Protein AF-A0A2E7K1U3-F1 (afdb_monomer_lite)

Sequence (135 aa):
MQLPHTTAYDPTRAERALWKAVITQALMDAASNSHKRELQQRKQEARVWLRGNSADFLTVCENAGLDPAYVREQAASALARNCQWRQSSTHTRSRSRYASTPAPATPPLPPSLYPPRYPKHRIPAPLTTQEHGDV

pLDDT: mean 77.07, std 19.49, range [43.91, 98.19]

Foldseek 3Di:
DDDDPDPDDDVLVVQLVVLVVVLVVLLVLLLDPDPDPVSVVSNVVSLCLLQDPDPVLCVSCVSNVHDSVVSSVLSVVCVVVSNCVDDPPPPPPPPPPPPDDPPDDDDDDDPVPDDPPDPDPDDDDDDDDDDDDDD

Radius of gyration: 26.73 Å; chains: 1; bounding box: 65×64×62 Å

Structure (mmCIF, N/CA/C/O backbone):
data_AF-A0A2E7K1U3-F1
#
_entry.id   AF-A0A2E7K1U3-F1
#
loop_
_atom_site.group_PDB
_atom_site.id
_atom_site.type_symbol
_atom_site.label_atom_id
_atom_site.label_alt_id
_atom_site.label_comp_id
_atom_site.label_asym_id
_atom_site.label_entity_id
_atom_site.label_seq_id
_atom_site.pdbx_PDB_ins_code
_atom_site.Cartn_x
_atom_site.Cartn_y
_atom_site.Cartn_z
_atom_site.occupancy
_atom_site.B_iso_or_equiv
_atom_site.auth_seq_id
_atom_site.auth_comp_id
_atom_site.auth_asym_id
_atom_site.auth_atom_id
_atom_site.pdbx_PDB_model_num
ATOM 1 N N . MET A 1 1 ? 48.166 11.104 -5.131 1.00 54.03 1 MET A N 1
ATOM 2 C CA . MET A 1 1 ? 47.033 11.241 -4.192 1.00 54.03 1 MET A CA 1
ATOM 3 C C . MET A 1 1 ? 45.748 11.132 -5.003 1.00 54.03 1 MET A C 1
ATOM 5 O O . MET A 1 1 ? 45.362 12.108 -5.631 1.00 54.03 1 MET A O 1
ATOM 9 N N . GLN A 1 2 ? 45.144 9.943 -5.078 1.00 50.66 2 GLN A N 1
ATOM 10 C CA . GLN A 1 2 ? 43.818 9.761 -5.680 1.00 50.66 2 GLN A CA 1
ATOM 11 C C . GLN A 1 2 ? 42.753 10.150 -4.647 1.00 50.66 2 GLN A C 1
ATOM 13 O O . GLN A 1 2 ? 42.758 9.628 -3.533 1.00 50.66 2 GLN A O 1
ATOM 18 N N . LEU A 1 3 ? 41.860 11.070 -5.011 1.00 53.00 3 LEU A N 1
ATOM 19 C CA . LEU A 1 3 ? 40.671 11.399 -4.223 1.00 53.00 3 LEU A CA 1
ATOM 20 C C . LEU A 1 3 ? 39.641 10.259 -4.344 1.00 53.00 3 LEU A C 1
ATOM 22 O O . LEU A 1 3 ? 39.511 9.687 -5.428 1.00 53.00 3 LEU A O 1
ATOM 26 N N . PRO A 1 4 ? 38.911 9.912 -3.268 1.00 67.25 4 PRO A N 1
ATOM 27 C CA . PRO A 1 4 ? 37.915 8.849 -3.309 1.00 67.25 4 PRO A CA 1
ATOM 28 C C . PRO A 1 4 ? 36.761 9.228 -4.242 1.00 67.25 4 PRO A C 1
ATOM 30 O O . PRO A 1 4 ? 36.245 10.345 -4.189 1.00 67.25 4 PRO A O 1
ATOM 33 N N . HIS A 1 5 ? 36.352 8.280 -5.086 1.00 55.16 5 HIS A N 1
ATOM 34 C CA . HIS A 1 5 ? 35.174 8.405 -5.935 1.00 55.16 5 HIS A CA 1
ATOM 35 C C . HIS A 1 5 ? 33.954 8.656 -5.047 1.00 55.16 5 HIS A C 1
ATOM 37 O O . HIS A 1 5 ? 33.535 7.787 -4.280 1.00 55.16 5 HIS A O 1
ATOM 43 N N . THR A 1 6 ? 33.403 9.863 -5.132 1.00 63.09 6 THR A N 1
ATOM 44 C CA . THR A 1 6 ? 32.084 10.179 -4.603 1.00 63.09 6 THR A CA 1
ATOM 45 C C . THR A 1 6 ? 31.107 9.158 -5.172 1.00 63.09 6 THR A C 1
ATOM 47 O O . THR A 1 6 ? 31.032 8.961 -6.384 1.00 63.09 6 THR A O 1
ATOM 50 N N . THR A 1 7 ? 30.394 8.447 -4.300 1.00 66.50 7 THR A N 1
ATOM 51 C CA . THR A 1 7 ? 29.309 7.555 -4.714 1.00 66.50 7 THR A CA 1
ATOM 52 C C . THR A 1 7 ? 28.287 8.410 -5.453 1.00 66.50 7 THR A C 1
ATOM 54 O O . THR A 1 7 ? 27.561 9.180 -4.823 1.00 66.50 7 THR A O 1
ATOM 57 N N . ALA A 1 8 ? 28.303 8.353 -6.784 1.00 67.62 8 ALA A N 1
ATOM 58 C CA . ALA A 1 8 ? 27.413 9.138 -7.619 1.00 67.62 8 ALA A CA 1
ATOM 59 C C . ALA A 1 8 ? 25.964 8.833 -7.218 1.00 67.62 8 ALA A C 1
ATOM 61 O O . ALA A 1 8 ? 25.583 7.672 -7.054 1.00 67.62 8 ALA A O 1
ATOM 62 N N . TYR A 1 9 ? 25.183 9.886 -6.992 1.00 77.75 9 TYR A N 1
ATOM 63 C CA . TYR A 1 9 ? 23.759 9.784 -6.709 1.00 77.75 9 TYR A CA 1
ATOM 64 C C . TYR A 1 9 ? 23.080 9.041 -7.864 1.00 77.75 9 TYR A C 1
ATOM 66 O O . TYR A 1 9 ? 23.138 9.496 -9.003 1.00 77.75 9 TYR A O 1
ATOM 74 N N . ASP A 1 10 ? 22.472 7.892 -7.568 1.00 77.88 10 ASP A N 1
ATOM 75 C CA . ASP A 1 10 ? 21.632 7.160 -8.513 1.00 77.88 10 ASP A CA 1
ATOM 76 C C . ASP A 1 10 ? 20.172 7.607 -8.309 1.00 77.88 10 ASP A C 1
ATOM 78 O O . ASP A 1 10 ? 19.507 7.123 -7.378 1.00 77.88 10 ASP A O 1
ATOM 82 N N . PRO A 1 11 ? 19.666 8.542 -9.138 1.00 77.44 11 PRO A N 1
ATOM 83 C CA . PRO A 1 11 ? 18.308 9.061 -9.007 1.00 77.44 11 PRO A CA 1
ATOM 84 C C . PRO A 1 11 ? 17.263 7.959 -9.165 1.00 77.44 11 PRO A C 1
ATOM 86 O O . PRO A 1 11 ? 16.229 8.005 -8.505 1.00 77.44 11 PRO A O 1
ATOM 89 N N . THR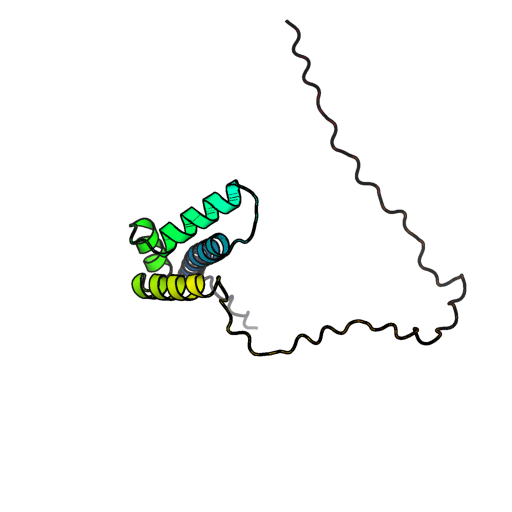 A 1 12 ? 17.544 6.930 -9.967 1.00 87.31 12 THR A N 1
ATOM 90 C CA . THR A 1 12 ? 16.586 5.854 -10.245 1.00 87.31 12 THR A CA 1
ATOM 91 C C . THR A 1 12 ? 16.353 4.994 -9.006 1.00 87.31 12 THR A C 1
ATOM 93 O O . THR A 1 12 ? 15.221 4.642 -8.668 1.00 87.31 12 THR A O 1
ATOM 96 N N . ARG A 1 13 ? 17.418 4.705 -8.248 1.00 90.19 13 ARG A N 1
ATOM 97 C CA . ARG A 1 13 ? 17.316 3.987 -6.976 1.00 90.19 13 ARG A CA 1
ATOM 98 C C . ARG A 1 13 ? 16.597 4.820 -5.920 1.00 90.19 13 ARG A C 1
ATOM 100 O O . ARG A 1 13 ? 15.802 4.262 -5.161 1.00 90.19 13 ARG A O 1
ATOM 107 N N . ALA A 1 14 ? 16.877 6.122 -5.865 1.00 93.44 14 ALA A N 1
ATOM 108 C CA . ALA A 1 14 ? 16.221 7.036 -4.935 1.00 93.44 14 ALA A CA 1
ATOM 109 C C . ALA A 1 14 ? 14.716 7.154 -5.229 1.00 93.44 14 ALA A C 1
ATOM 111 O O . ALA A 1 14 ? 13.899 7.039 -4.317 1.00 93.44 14 ALA A O 1
ATOM 112 N N . GLU A 1 15 ? 14.344 7.286 -6.499 1.00 95.38 15 GLU A N 1
ATOM 113 C CA . GLU A 1 15 ? 12.955 7.344 -6.947 1.00 95.38 15 GLU A CA 1
ATOM 114 C C . GLU A 1 15 ? 12.203 6.044 -6.638 1.00 95.38 15 GLU A C 1
ATOM 116 O O . GLU A 1 15 ? 11.150 6.062 -6.003 1.00 95.38 15 GLU A O 1
ATOM 121 N N . ARG A 1 16 ? 12.776 4.881 -6.968 1.00 96.88 16 ARG A N 1
ATOM 122 C CA . ARG A 1 16 ? 12.162 3.591 -6.609 1.00 96.88 16 ARG A CA 1
ATOM 123 C C . ARG A 1 16 ? 11.995 3.432 -5.100 1.00 96.88 16 ARG A C 1
ATOM 125 O O . ARG A 1 16 ? 11.026 2.822 -4.648 1.00 96.88 16 ARG A O 1
ATOM 132 N N . ALA A 1 17 ? 12.936 3.945 -4.307 1.00 96.44 17 ALA A N 1
ATOM 133 C CA . ALA A 1 17 ? 12.824 3.936 -2.852 1.00 96.44 17 ALA A CA 1
ATOM 134 C C . ALA A 1 17 ? 11.677 4.832 -2.362 1.00 96.44 17 ALA A C 1
ATOM 136 O O . ALA A 1 17 ? 10.947 4.423 -1.459 1.00 96.44 17 ALA A O 1
ATOM 137 N N . LEU A 1 18 ? 11.471 5.995 -2.987 1.00 97.50 18 LEU A N 1
ATOM 138 C CA . LEU A 1 18 ? 10.336 6.871 -2.706 1.00 97.50 18 LEU A CA 1
ATOM 139 C C . LEU A 1 18 ? 9.004 6.154 -2.965 1.00 97.50 18 LEU A C 1
ATOM 141 O O . LEU A 1 18 ? 8.152 6.107 -2.081 1.00 97.50 18 LEU A O 1
ATOM 145 N N . TRP A 1 19 ? 8.840 5.516 -4.124 1.00 98.19 19 TRP A N 1
ATOM 146 C CA . TRP A 1 19 ? 7.601 4.797 -4.446 1.00 98.19 19 TRP A CA 1
ATOM 147 C C . TRP A 1 19 ? 7.349 3.596 -3.525 1.00 98.19 19 TRP A C 1
ATOM 149 O O . TRP A 1 19 ? 6.222 3.361 -3.088 1.00 98.19 19 TRP A O 1
ATOM 159 N N . LYS A 1 20 ? 8.406 2.887 -3.108 1.00 98.00 20 LYS A N 1
ATOM 160 C CA . LYS A 1 20 ? 8.304 1.863 -2.050 1.00 98.00 20 LYS A CA 1
ATOM 161 C C . LYS A 1 20 ? 7.875 2.451 -0.703 1.00 98.00 20 LYS A C 1
ATOM 163 O O . LYS A 1 20 ? 7.156 1.785 0.047 1.00 98.00 20 LYS A O 1
ATOM 168 N N . ALA A 1 21 ? 8.292 3.675 -0.382 1.00 97.94 21 ALA A N 1
ATOM 169 C CA . ALA A 1 21 ? 7.874 4.354 0.839 1.00 97.94 21 ALA A CA 1
ATOM 170 C C . ALA A 1 21 ? 6.374 4.682 0.823 1.00 97.94 21 ALA A C 1
ATOM 172 O O . ALA A 1 21 ? 5.722 4.510 1.849 1.00 97.94 21 ALA A O 1
ATOM 173 N N . VAL A 1 22 ? 5.802 5.040 -0.333 1.00 98.19 22 VAL A N 1
ATOM 174 C CA . VAL A 1 22 ? 4.348 5.244 -0.490 1.00 98.19 22 VAL A CA 1
ATOM 175 C C . VAL A 1 22 ? 3.577 3.968 -0.145 1.00 98.19 22 VAL A C 1
ATOM 177 O O . VAL A 1 22 ? 2.664 3.993 0.680 1.00 98.19 22 VAL A O 1
ATOM 180 N N . ILE A 1 23 ? 3.996 2.826 -0.699 1.00 97.56 23 ILE A N 1
ATOM 181 C CA . ILE A 1 23 ? 3.386 1.522 -0.394 1.00 97.56 23 ILE A CA 1
ATOM 182 C C . ILE A 1 23 ? 3.533 1.202 1.098 1.00 97.56 23 ILE A C 1
ATOM 184 O O . ILE A 1 23 ? 2.576 0.789 1.749 1.00 97.56 23 ILE A O 1
ATOM 188 N N . THR A 1 24 ? 4.720 1.432 1.664 1.00 95.69 24 THR A N 1
ATOM 189 C CA . THR A 1 24 ? 4.986 1.197 3.091 1.00 95.69 24 THR A CA 1
ATOM 190 C C . THR A 1 24 ? 4.074 2.041 3.981 1.00 95.69 24 THR A C 1
ATOM 192 O O . THR A 1 24 ? 3.509 1.519 4.942 1.00 95.69 24 THR A O 1
ATOM 195 N N . GLN A 1 25 ? 3.878 3.316 3.644 1.00 96.69 25 GLN A N 1
ATOM 196 C CA . GLN A 1 25 ? 2.991 4.209 4.382 1.00 96.69 25 GLN A CA 1
ATOM 197 C C . GLN A 1 25 ? 1.539 3.720 4.328 1.00 96.69 25 GLN A C 1
ATOM 199 O O . GLN A 1 25 ? 0.897 3.616 5.372 1.00 96.69 25 GLN A O 1
ATOM 204 N N . ALA A 1 26 ? 1.049 3.310 3.156 1.00 96.88 26 ALA A N 1
ATOM 205 C CA . ALA A 1 26 ? -0.292 2.742 3.029 1.00 96.88 26 ALA A CA 1
ATOM 206 C C . ALA A 1 26 ? -0.471 1.473 3.888 1.00 96.88 26 ALA A C 1
ATOM 208 O O . ALA A 1 26 ? -1.505 1.289 4.534 1.00 96.88 26 ALA A O 1
ATOM 209 N N . LEU A 1 27 ? 0.547 0.607 3.965 1.00 94.81 27 LEU A N 1
ATOM 210 C CA . LEU A 1 27 ? 0.520 -0.575 4.839 1.00 94.81 27 LEU A CA 1
ATOM 211 C C . LEU A 1 27 ? 0.464 -0.186 6.325 1.00 94.81 27 LEU A C 1
ATOM 213 O O . LEU A 1 27 ? -0.264 -0.818 7.096 1.00 94.81 27 LEU A O 1
ATOM 217 N N . MET A 1 28 ? 1.192 0.858 6.732 1.00 93.12 28 MET A N 1
ATOM 218 C CA . MET A 1 28 ? 1.151 1.395 8.097 1.00 93.12 28 MET A CA 1
ATOM 219 C C . MET A 1 28 ? -0.219 1.992 8.435 1.00 93.12 28 MET A C 1
ATOM 221 O O . MET A 1 28 ? -0.763 1.703 9.503 1.00 93.12 28 MET A O 1
ATOM 225 N N . ASP A 1 29 ? -0.810 2.754 7.517 1.00 95.50 29 ASP A N 1
ATOM 226 C CA . ASP A 1 29 ? -2.133 3.353 7.700 1.00 95.50 29 ASP A CA 1
ATOM 227 C C . ASP A 1 29 ? -3.213 2.268 7.820 1.00 95.50 29 ASP A C 1
ATOM 229 O O . ASP A 1 29 ? -4.021 2.282 8.754 1.00 95.50 29 ASP A O 1
ATOM 233 N N . ALA A 1 30 ? -3.160 1.240 6.968 1.00 94.81 30 ALA A N 1
ATOM 234 C CA . ALA A 1 30 ? -4.060 0.087 7.022 1.00 94.81 30 ALA A CA 1
ATOM 235 C C . ALA A 1 30 ? -3.926 -0.745 8.320 1.00 94.81 30 ALA A C 1
ATOM 237 O O . ALA A 1 30 ? -4.883 -1.422 8.736 1.00 94.81 30 ALA A O 1
ATOM 238 N N . ALA A 1 31 ? -2.751 -0.685 8.959 1.00 91.94 31 ALA A N 1
ATOM 239 C CA . ALA A 1 31 ? -2.412 -1.325 10.230 1.00 91.94 31 ALA A CA 1
ATOM 240 C C . ALA A 1 31 ? -2.707 -0.464 11.469 1.00 91.94 31 ALA A C 1
ATOM 242 O O . ALA A 1 31 ? -2.512 -0.930 12.593 1.00 91.94 31 ALA A O 1
ATOM 243 N N . SER A 1 32 ? -3.166 0.778 11.298 1.00 91.38 32 SER A N 1
ATOM 244 C CA . SER A 1 32 ? -3.391 1.692 12.416 1.00 91.38 32 SER A CA 1
ATOM 245 C C . SER A 1 32 ? -4.394 1.131 13.434 1.00 91.38 32 SER A C 1
ATOM 247 O O . SER A 1 32 ? -5.456 0.601 13.087 1.00 91.38 32 SER A O 1
ATOM 249 N N . ASN A 1 33 ? -4.069 1.291 14.719 1.00 90.50 33 ASN A N 1
ATOM 250 C CA . ASN A 1 33 ? -4.932 0.945 15.854 1.00 90.50 33 ASN A CA 1
ATOM 251 C C . ASN A 1 33 ? -5.516 2.190 16.545 1.00 90.50 33 ASN A C 1
ATOM 253 O O . ASN A 1 33 ? -6.056 2.096 17.642 1.00 90.50 33 ASN A O 1
ATOM 257 N N . SER A 1 34 ? -5.387 3.375 15.940 1.00 91.81 34 SER A N 1
ATOM 258 C CA . SER A 1 34 ? -5.846 4.621 16.561 1.00 91.81 34 SER A CA 1
ATOM 259 C C . SER A 1 34 ? -7.366 4.730 16.595 1.00 91.81 34 SER A C 1
ATOM 261 O O . SER A 1 34 ? -8.011 4.507 15.584 1.00 91.81 34 SER A O 1
ATOM 263 N N . HIS A 1 35 ? -7.950 5.187 17.701 1.00 92.25 35 HIS A N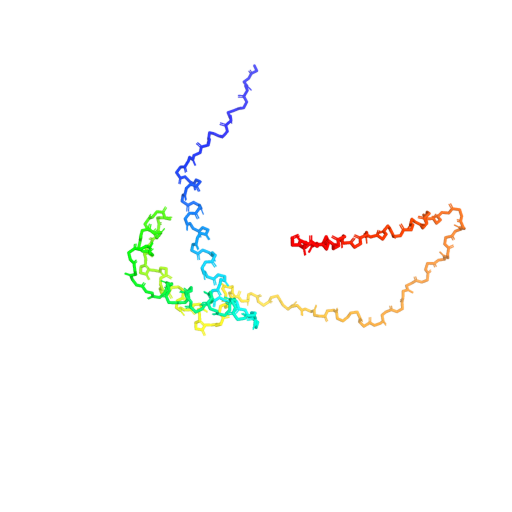 1
ATOM 264 C CA . HIS A 1 35 ? -9.395 5.446 17.797 1.00 92.25 35 HIS A CA 1
ATOM 265 C C . HIS A 1 35 ? -9.831 6.801 17.208 1.00 92.25 35 HIS A C 1
ATOM 267 O O . HIS A 1 35 ? -11.021 7.101 17.173 1.00 92.25 35 HIS A O 1
ATOM 273 N N . LYS A 1 36 ? -8.892 7.638 16.741 1.00 96.25 36 LYS A N 1
ATOM 274 C CA . LYS A 1 36 ? -9.222 8.936 16.133 1.00 96.25 36 LYS A CA 1
ATOM 275 C C . LYS A 1 36 ? -9.948 8.723 14.803 1.00 96.25 36 LYS A C 1
ATOM 277 O O . LYS A 1 36 ? -9.442 8.009 13.940 1.00 96.25 36 LYS A O 1
ATOM 282 N N . ARG A 1 37 ? -11.091 9.395 14.615 1.00 95.69 37 ARG A N 1
ATOM 283 C CA . ARG A 1 37 ? -11.956 9.244 13.427 1.00 95.69 37 ARG A CA 1
ATOM 284 C C . ARG A 1 37 ? -11.204 9.429 12.107 1.00 95.69 37 ARG A C 1
ATOM 286 O O . ARG A 1 37 ? -11.334 8.602 11.218 1.00 95.69 37 ARG A O 1
ATOM 293 N N . GLU A 1 38 ? -10.378 10.469 12.008 1.00 95.69 38 GLU A N 1
ATOM 294 C CA . GLU A 1 38 ? -9.557 10.744 10.818 1.00 95.69 38 GLU A CA 1
ATOM 295 C C . GLU A 1 38 ? -8.611 9.581 10.482 1.00 95.69 38 GLU A C 1
ATOM 297 O O . GLU A 1 38 ? -8.492 9.175 9.330 1.00 95.69 38 GLU A O 1
ATOM 302 N N . LEU A 1 39 ? -7.976 8.987 11.495 1.00 93.75 39 LEU A N 1
ATOM 303 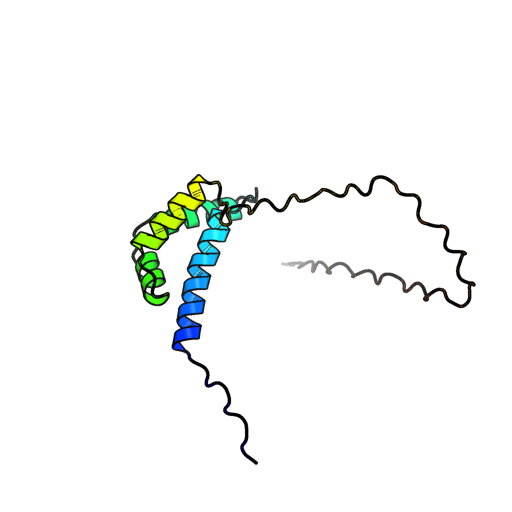C CA . LEU A 1 39 ? -7.051 7.872 11.294 1.00 93.75 39 LEU A CA 1
ATOM 304 C C . LEU A 1 39 ? -7.780 6.564 10.966 1.00 93.75 39 LEU A C 1
ATOM 306 O O . LEU A 1 39 ? -7.232 5.733 10.248 1.00 93.75 39 LEU A O 1
ATOM 310 N N . GLN A 1 40 ? -9.013 6.386 11.443 1.00 96.38 40 GLN A N 1
ATOM 311 C CA . GLN A 1 40 ? -9.867 5.268 11.033 1.00 96.38 40 GLN A CA 1
ATOM 312 C C . GLN A 1 40 ? -10.316 5.397 9.576 1.00 96.38 40 GLN A C 1
ATOM 314 O O . GLN A 1 40 ? -10.312 4.406 8.849 1.00 96.38 40 GLN A O 1
ATOM 319 N N . GLN A 1 41 ? -10.632 6.616 9.136 1.00 96.88 41 GLN A N 1
ATOM 320 C CA . GLN A 1 41 ? -10.951 6.886 7.738 1.00 96.88 41 GLN A CA 1
ATOM 321 C C . GLN A 1 41 ? -9.754 6.557 6.833 1.00 96.88 41 GLN A C 1
ATOM 323 O O . GLN A 1 41 ? -9.881 5.728 5.933 1.00 96.88 41 GLN A O 1
ATOM 328 N N . ARG A 1 42 ? -8.562 7.081 7.155 1.00 96.50 42 ARG A N 1
ATOM 329 C CA . ARG A 1 42 ? -7.318 6.767 6.424 1.00 96.50 42 ARG A CA 1
ATOM 330 C C . ARG A 1 42 ? -7.001 5.276 6.404 1.00 96.50 42 ARG A C 1
ATOM 332 O O . ARG A 1 42 ? -6.612 4.736 5.376 1.00 96.50 42 ARG A O 1
ATOM 339 N N . LYS A 1 43 ? -7.206 4.580 7.526 1.00 95.94 43 LYS A N 1
ATOM 340 C CA . LYS A 1 43 ? -7.050 3.123 7.604 1.00 95.94 43 LYS A CA 1
ATOM 341 C C . LYS A 1 43 ? -7.948 2.403 6.603 1.00 95.94 43 LYS A C 1
ATOM 343 O O . LYS A 1 43 ? -7.501 1.457 5.954 1.00 95.94 43 LYS A O 1
ATOM 348 N N . GLN A 1 44 ? -9.213 2.805 6.507 1.00 95.88 44 GLN A N 1
ATOM 349 C CA . GLN A 1 44 ? -10.162 2.182 5.591 1.00 95.88 44 GLN A CA 1
ATOM 350 C C . GLN A 1 44 ? -9.810 2.485 4.130 1.00 95.88 44 GLN A C 1
ATOM 352 O O . GLN A 1 44 ? -9.799 1.564 3.316 1.00 95.88 44 GLN A O 1
ATOM 357 N N . GLU A 1 45 ? -9.453 3.728 3.814 1.00 97.06 45 GLU A N 1
ATOM 358 C CA . GLU A 1 45 ? -8.987 4.136 2.482 1.00 97.06 45 GLU A CA 1
ATOM 359 C C . GLU A 1 45 ? -7.747 3.348 2.057 1.00 97.06 45 GLU A C 1
ATOM 361 O O . GLU A 1 45 ? -7.741 2.738 0.991 1.00 97.06 45 GLU A O 1
ATOM 366 N N . ALA A 1 46 ? -6.743 3.246 2.932 1.00 96.88 46 ALA A N 1
ATOM 367 C CA . ALA A 1 46 ? -5.534 2.477 2.669 1.00 96.88 46 ALA A CA 1
ATOM 368 C C . ALA A 1 46 ? -5.827 0.985 2.437 1.00 96.88 46 ALA A C 1
ATOM 370 O O . ALA A 1 46 ? -5.237 0.360 1.559 1.00 96.88 46 ALA A O 1
ATOM 371 N N . ARG A 1 47 ? -6.771 0.395 3.184 1.00 95.56 47 ARG A N 1
ATOM 372 C CA . ARG A 1 47 ? -7.204 -1.000 2.977 1.00 95.56 47 ARG A CA 1
ATOM 373 C C . ARG A 1 47 ? -7.878 -1.211 1.629 1.00 95.56 47 ARG A C 1
ATOM 375 O O . ARG A 1 47 ? -7.663 -2.258 1.021 1.00 95.56 47 ARG A O 1
ATOM 382 N N . VAL A 1 48 ? -8.705 -0.262 1.197 1.00 96.50 48 VAL A N 1
ATOM 383 C CA . VAL A 1 48 ? -9.348 -0.300 -0.122 1.00 96.50 48 VAL A CA 1
ATOM 384 C C . VAL A 1 48 ? -8.291 -0.158 -1.210 1.00 96.50 48 VAL A C 1
ATOM 386 O O . VAL A 1 48 ? -8.248 -0.987 -2.111 1.00 96.50 48 VAL A O 1
ATOM 389 N N . TRP A 1 49 ? -7.393 0.817 -1.078 1.00 97.69 49 TRP A N 1
ATOM 390 C CA . TRP A 1 49 ? -6.324 1.082 -2.038 1.00 97.69 49 TRP A CA 1
ATOM 391 C C . TRP A 1 49 ? -5.389 -0.122 -2.222 1.00 97.69 49 TRP A C 1
ATOM 393 O O . TRP A 1 49 ? -5.220 -0.606 -3.335 1.00 97.69 49 TRP A O 1
ATOM 403 N N . LEU A 1 50 ? -4.883 -0.700 -1.125 1.00 96.38 50 LEU A N 1
ATOM 404 C CA . LEU A 1 50 ? -3.977 -1.859 -1.149 1.00 96.38 50 LEU A CA 1
ATOM 405 C C . LEU A 1 50 ? -4.598 -3.149 -1.698 1.00 96.38 50 LEU A C 1
ATOM 407 O O . LEU A 1 50 ? -3.869 -4.068 -2.063 1.00 96.38 50 LEU A O 1
ATOM 411 N N . ARG A 1 51 ? -5.928 -3.274 -1.670 1.00 93.06 51 ARG A N 1
ATOM 412 C CA . ARG A 1 51 ? -6.652 -4.452 -2.182 1.00 93.06 51 ARG A CA 1
ATOM 413 C C . ARG A 1 51 ? -7.243 -4.213 -3.566 1.00 93.06 51 ARG A C 1
ATOM 415 O O . ARG A 1 51 ? -7.624 -5.172 -4.233 1.00 93.06 51 ARG A O 1
ATOM 422 N N . GLY A 1 52 ? -7.357 -2.952 -3.962 1.00 88.75 52 GLY A N 1
ATOM 423 C CA . GLY A 1 52 ? -7.950 -2.531 -5.215 1.00 88.75 52 GLY A CA 1
ATOM 424 C C . GLY A 1 52 ? -7.024 -2.740 -6.405 1.00 88.75 52 GLY A C 1
ATOM 425 O O . GLY A 1 52 ? -5.872 -3.151 -6.293 1.00 88.75 52 GLY A O 1
ATOM 426 N N . ASN A 1 53 ? -7.554 -2.439 -7.583 1.00 92.38 53 ASN A N 1
ATOM 427 C CA . ASN A 1 53 ? -6.807 -2.423 -8.837 1.00 92.38 53 ASN A CA 1
ATOM 428 C C . ASN A 1 53 ? -6.917 -1.040 -9.488 1.00 92.38 53 ASN A C 1
ATOM 430 O O . ASN A 1 53 ? -7.157 -0.926 -10.688 1.00 92.38 53 ASN A O 1
ATOM 434 N N . SER A 1 54 ? -6.864 0.009 -8.666 1.00 96.44 54 SER A N 1
ATOM 435 C CA . SER A 1 54 ? -6.962 1.383 -9.140 1.00 96.44 54 SER A CA 1
ATOM 436 C C . SER A 1 54 ? -5.712 1.761 -9.939 1.00 96.44 54 SER A C 1
ATOM 438 O O . SER A 1 54 ? -4.623 1.233 -9.708 1.00 96.44 54 SER A O 1
ATOM 440 N N . ALA A 1 55 ? -5.874 2.658 -10.913 1.00 97.31 55 ALA A N 1
ATOM 441 C CA . ALA A 1 55 ? -4.792 3.040 -11.820 1.00 97.31 55 ALA A CA 1
ATOM 442 C C . ALA A 1 55 ? -3.590 3.642 -11.074 1.00 97.31 55 ALA A C 1
ATOM 444 O O . ALA A 1 55 ? -2.449 3.334 -11.390 1.00 97.31 55 ALA A O 1
ATOM 445 N N . ASP A 1 56 ? -3.839 4.438 -10.036 1.00 96.94 56 ASP A N 1
ATOM 446 C CA . ASP A 1 56 ? -2.803 5.019 -9.183 1.00 96.94 56 ASP A CA 1
ATOM 447 C C . ASP A 1 56 ? -2.004 3.954 -8.412 1.00 96.94 56 ASP A C 1
ATOM 449 O O . ASP A 1 56 ? -0.781 4.041 -8.340 1.00 96.94 56 ASP A O 1
ATOM 453 N N . PHE A 1 57 ? -2.660 2.910 -7.896 1.00 97.69 57 PHE A N 1
ATOM 454 C CA . PHE A 1 57 ? -1.984 1.785 -7.247 1.00 97.69 57 PHE A CA 1
ATOM 455 C C . PHE A 1 57 ? -1.067 1.041 -8.226 1.00 97.69 57 PHE A C 1
ATOM 457 O O . PHE A 1 57 ? 0.073 0.717 -7.881 1.00 97.69 57 PHE A O 1
ATOM 464 N N . LEU A 1 58 ? -1.546 0.802 -9.452 1.00 97.94 58 LEU A N 1
ATOM 465 C CA . LEU A 1 58 ? -0.760 0.165 -10.510 1.00 97.94 58 LEU A CA 1
ATOM 466 C C . LEU A 1 58 ? 0.482 0.994 -10.851 1.00 97.94 58 LEU A C 1
ATOM 468 O O . LEU A 1 58 ? 1.589 0.461 -10.807 1.00 97.94 58 LEU A O 1
ATOM 472 N N . THR A 1 59 ? 0.311 2.298 -11.077 1.00 97.81 59 THR A N 1
ATOM 473 C CA . THR A 1 59 ? 1.410 3.231 -11.355 1.00 97.81 59 THR A CA 1
ATOM 474 C C . THR A 1 59 ? 2.432 3.269 -10.219 1.00 97.81 59 THR A C 1
ATOM 476 O O . THR A 1 59 ? 3.636 3.231 -10.456 1.00 97.81 59 THR A O 1
ATOM 479 N N . VAL A 1 60 ? 1.981 3.304 -8.962 1.00 98.06 60 VAL A N 1
ATOM 480 C CA . VAL A 1 60 ? 2.884 3.300 -7.799 1.00 98.06 60 VAL A CA 1
ATOM 481 C C . VAL A 1 60 ? 3.693 2.002 -7.722 1.00 98.06 60 VAL A C 1
ATOM 483 O O . VAL A 1 60 ? 4.890 2.041 -7.433 1.00 98.06 60 VAL A O 1
ATOM 486 N N . CYS A 1 61 ? 3.071 0.852 -7.993 1.00 98.00 61 CYS A N 1
ATOM 487 C CA . CYS A 1 61 ? 3.766 -0.435 -8.018 1.00 98.00 61 CYS A CA 1
ATOM 488 C C . CYS A 1 61 ? 4.791 -0.507 -9.156 1.00 98.00 61 CYS A C 1
ATOM 490 O O . CYS A 1 61 ? 5.933 -0.906 -8.921 1.00 98.00 61 CYS A O 1
ATOM 492 N N . GLU A 1 62 ? 4.419 -0.058 -10.355 1.00 97.56 62 GLU A N 1
ATOM 493 C CA . GLU A 1 62 ? 5.314 0.006 -11.511 1.00 97.56 62 GLU A CA 1
ATOM 494 C C . GLU A 1 62 ? 6.525 0.904 -11.232 1.00 97.56 62 GLU A C 1
ATOM 496 O O . GLU A 1 62 ? 7.668 0.467 -11.380 1.00 97.56 62 GLU A O 1
ATOM 501 N N . ASN A 1 63 ? 6.300 2.103 -10.688 1.00 97.56 63 ASN A N 1
ATOM 502 C CA . ASN A 1 63 ? 7.372 3.034 -10.338 1.00 97.56 63 ASN A CA 1
ATOM 503 C C . ASN A 1 63 ? 8.251 2.536 -9.174 1.00 97.56 63 ASN A C 1
ATOM 505 O O . ASN A 1 63 ? 9.437 2.856 -9.086 1.00 97.56 63 ASN A O 1
ATOM 509 N N . ALA A 1 64 ? 7.712 1.708 -8.276 1.00 97.50 64 ALA A N 1
ATOM 510 C CA . ALA A 1 64 ? 8.502 0.993 -7.271 1.00 97.50 64 ALA A CA 1
ATOM 511 C C . ALA A 1 64 ? 9.306 -0.183 -7.876 1.00 97.50 64 ALA A C 1
ATOM 513 O O . ALA A 1 64 ? 10.251 -0.702 -7.255 1.00 97.50 64 ALA A O 1
ATOM 514 N N . GLY A 1 65 ? 8.948 -0.603 -9.092 1.00 96.56 65 GLY A N 1
ATOM 515 C CA . GLY A 1 65 ? 9.363 -1.831 -9.756 1.00 96.56 65 GLY A CA 1
ATOM 516 C C . GLY A 1 65 ? 8.998 -3.062 -8.933 1.00 96.56 65 GLY A C 1
ATOM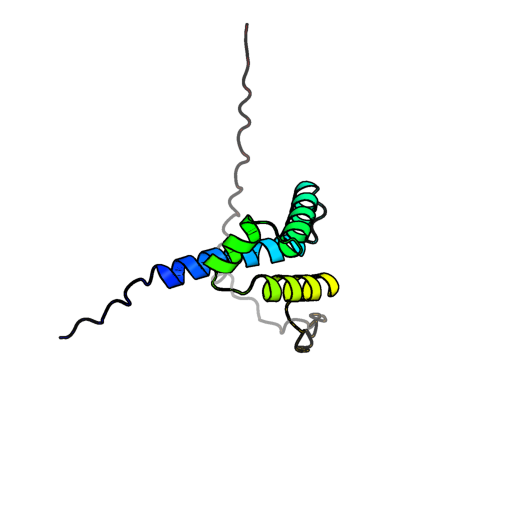 517 O O . GLY A 1 65 ? 9.873 -3.863 -8.595 1.00 96.56 65 GLY A O 1
ATOM 518 N N . LEU A 1 66 ? 7.725 -3.135 -8.550 1.00 96.94 66 LEU A N 1
ATOM 519 C CA . LEU A 1 66 ? 7.072 -4.242 -7.866 1.00 96.94 66 LEU A CA 1
ATOM 520 C C . LEU A 1 66 ? 5.896 -4.728 -8.716 1.00 96.94 66 LEU A C 1
ATOM 522 O O . LEU A 1 66 ? 5.220 -3.927 -9.353 1.00 96.94 66 LEU A O 1
ATOM 526 N N . ASP A 1 67 ? 5.621 -6.028 -8.675 1.00 97.19 67 ASP A N 1
ATOM 527 C CA . ASP A 1 67 ? 4.411 -6.583 -9.281 1.00 97.19 67 ASP A CA 1
ATOM 528 C C . ASP A 1 67 ? 3.176 -6.204 -8.432 1.00 97.19 67 ASP A C 1
ATOM 530 O O . ASP A 1 67 ? 3.107 -6.590 -7.256 1.00 97.19 67 ASP A O 1
ATOM 534 N N . PRO A 1 68 ? 2.186 -5.479 -8.993 1.00 97.12 68 PRO A N 1
ATOM 535 C CA . PRO A 1 68 ? 0.970 -5.117 -8.274 1.00 97.12 68 PRO A CA 1
ATOM 536 C C . PRO A 1 68 ? 0.196 -6.327 -7.734 1.00 97.12 68 PRO A C 1
ATOM 538 O O . PRO A 1 68 ? -0.383 -6.247 -6.649 1.00 97.12 68 PRO A O 1
ATOM 541 N N . ALA A 1 69 ? 0.176 -7.453 -8.459 1.00 96.44 69 ALA A N 1
ATOM 542 C CA . ALA A 1 69 ? -0.528 -8.657 -8.022 1.00 96.44 69 ALA A CA 1
ATOM 543 C C . ALA A 1 69 ? 0.115 -9.241 -6.759 1.00 96.44 69 ALA A C 1
ATOM 545 O O . ALA A 1 69 ? -0.581 -9.491 -5.771 1.00 96.44 69 ALA A O 1
ATOM 546 N N . TYR A 1 70 ? 1.445 -9.351 -6.761 1.00 95.50 70 TYR A N 1
ATOM 547 C CA . TYR A 1 70 ? 2.215 -9.779 -5.598 1.00 95.50 70 TYR A CA 1
ATOM 548 C C . TYR A 1 70 ? 2.003 -8.852 -4.391 1.00 95.50 70 TYR A C 1
ATOM 550 O O . TYR A 1 70 ? 1.755 -9.319 -3.279 1.00 95.50 70 TYR A O 1
ATOM 558 N N . VAL A 1 71 ? 2.044 -7.528 -4.589 1.00 96.00 71 VAL A N 1
ATOM 559 C CA . VAL A 1 71 ? 1.837 -6.558 -3.496 1.00 96.00 71 VAL A CA 1
ATOM 560 C C . VAL A 1 71 ? 0.453 -6.722 -2.865 1.00 96.00 71 VAL A C 1
ATOM 562 O O . VAL A 1 71 ? 0.349 -6.747 -1.636 1.00 96.00 71 VAL A O 1
ATOM 565 N N . ARG A 1 72 ? -0.601 -6.893 -3.673 1.00 95.69 72 ARG A N 1
ATOM 566 C CA . ARG A 1 72 ? -1.960 -7.138 -3.162 1.00 95.69 72 ARG A CA 1
ATOM 567 C C . ARG A 1 72 ? -2.056 -8.413 -2.346 1.00 95.69 72 ARG A C 1
ATOM 569 O O . ARG A 1 72 ? -2.665 -8.403 -1.277 1.00 95.69 72 ARG A O 1
ATOM 576 N N . GLU A 1 73 ? -1.480 -9.505 -2.840 1.00 94.19 73 GLU A N 1
ATOM 577 C CA . GLU A 1 73 ? -1.504 -10.792 -2.146 1.00 94.19 73 GLU A CA 1
ATOM 578 C C . GLU A 1 73 ? -0.829 -10.679 -0.772 1.00 94.19 73 GLU A C 1
ATOM 580 O O . GLU A 1 73 ? -1.404 -11.063 0.253 1.00 94.19 73 GLU A O 1
ATOM 585 N N . GLN A 1 74 ? 0.349 -10.050 -0.723 1.00 91.75 74 GLN A N 1
ATOM 586 C CA . GLN A 1 74 ? 1.070 -9.822 0.528 1.00 91.75 74 GLN A CA 1
ATOM 587 C C . GLN A 1 74 ? 0.304 -8.892 1.475 1.00 91.75 74 GLN A C 1
ATOM 589 O O . GLN A 1 74 ? 0.207 -9.173 2.675 1.00 91.75 74 GLN A O 1
ATOM 594 N N . ALA A 1 75 ? -0.289 -7.814 0.957 1.00 92.88 75 ALA A N 1
ATOM 595 C CA . ALA A 1 75 ? -1.106 -6.901 1.749 1.00 92.88 75 ALA A CA 1
ATOM 596 C C . ALA A 1 75 ? -2.349 -7.603 2.319 1.00 92.88 75 ALA A C 1
ATOM 598 O O . ALA A 1 75 ? -2.654 -7.454 3.503 1.00 92.88 75 ALA A O 1
ATOM 599 N N . ALA A 1 76 ? -3.045 -8.413 1.519 1.00 91.69 76 ALA A N 1
ATOM 600 C CA . ALA A 1 76 ? -4.199 -9.191 1.960 1.00 91.69 76 ALA A CA 1
ATOM 601 C C . ALA A 1 76 ? -3.818 -10.187 3.067 1.00 91.69 76 ALA A C 1
ATOM 603 O O . ALA A 1 76 ? -4.450 -10.193 4.128 1.00 91.69 76 ALA A O 1
ATOM 604 N N . SER A 1 77 ? -2.742 -10.952 2.858 1.00 90.06 77 SER A N 1
ATOM 605 C CA . SER A 1 77 ? -2.203 -11.911 3.832 1.00 90.06 77 SER A CA 1
ATOM 606 C C . SER A 1 77 ? -1.799 -11.242 5.148 1.00 90.06 77 SER A C 1
ATOM 608 O O . SER A 1 77 ? -2.080 -11.737 6.243 1.00 90.06 77 SER A O 1
ATOM 610 N N . ALA A 1 78 ? -1.155 -10.081 5.087 1.00 87.31 78 ALA A N 1
ATOM 611 C CA . ALA A 1 78 ? -0.776 -9.351 6.286 1.00 87.31 78 ALA A CA 1
ATOM 612 C C . ALA A 1 78 ? -1.976 -8.741 7.019 1.00 87.31 78 ALA A C 1
ATOM 614 O O . ALA A 1 78 ? -2.054 -8.845 8.243 1.00 87.31 78 ALA A O 1
ATOM 615 N N . LEU A 1 79 ? -2.942 -8.164 6.298 1.00 86.25 79 LEU A N 1
ATOM 616 C CA . LEU A 1 79 ? -4.155 -7.604 6.899 1.00 86.25 79 LEU A CA 1
ATOM 617 C C . LEU A 1 79 ? -5.007 -8.680 7.585 1.00 86.25 79 LEU A C 1
ATOM 619 O O . LEU A 1 79 ? -5.580 -8.408 8.639 1.00 86.25 79 LEU A O 1
ATOM 623 N N . ALA A 1 80 ? -5.053 -9.898 7.036 1.00 86.69 80 ALA A N 1
ATOM 624 C CA . ALA A 1 80 ? -5.713 -11.044 7.667 1.00 86.69 80 ALA A CA 1
ATOM 625 C C . ALA A 1 80 ? -5.058 -11.437 9.004 1.00 86.69 80 ALA A C 1
ATOM 627 O O . ALA A 1 80 ? -5.739 -11.850 9.937 1.00 86.69 80 ALA A O 1
ATOM 628 N N . ARG A 1 81 ? -3.744 -11.228 9.138 1.00 83.81 81 ARG A N 1
ATOM 629 C CA . ARG A 1 81 ? -2.968 -11.474 10.366 1.00 83.81 81 ARG A CA 1
ATOM 630 C C . ARG A 1 81 ? -2.934 -10.271 11.311 1.00 83.81 81 ARG A C 1
ATOM 632 O O . ARG A 1 81 ? -2.011 -10.144 12.113 1.00 83.81 81 ARG A O 1
ATOM 639 N N . ASN A 1 82 ? -3.893 -9.350 11.191 1.00 78.62 82 ASN A N 1
ATOM 640 C CA . ASN A 1 82 ? -3.912 -8.085 11.926 1.00 78.62 82 ASN A CA 1
ATOM 641 C C . ASN A 1 82 ? -2.590 -7.299 11.798 1.00 78.62 82 ASN A C 1
ATOM 643 O O . ASN A 1 82 ? -2.081 -6.745 12.772 1.00 78.62 82 ASN A O 1
ATOM 647 N N . CYS A 1 83 ? -2.012 -7.291 10.593 1.00 71.69 83 CYS A N 1
ATOM 648 C CA . CYS A 1 83 ? -0.784 -6.572 10.262 1.00 71.69 83 CYS A CA 1
ATOM 649 C C . CYS A 1 83 ? 0.451 -7.012 11.065 1.00 71.69 83 CYS A C 1
ATOM 651 O O . CYS A 1 83 ? 1.353 -6.220 11.338 1.00 71.69 83 CYS A O 1
ATOM 653 N N . GLN A 1 84 ? 0.537 -8.294 11.423 1.00 70.56 84 GLN A N 1
ATOM 654 C CA . GLN A 1 84 ? 1.775 -8.888 11.928 1.00 70.56 84 GLN A CA 1
ATOM 655 C C . GLN A 1 84 ? 2.773 -9.100 10.774 1.00 70.56 84 GLN A C 1
ATOM 657 O O . GLN A 1 84 ? 2.924 -10.194 10.234 1.00 70.56 84 GLN A O 1
ATOM 662 N N . TRP A 1 85 ? 3.435 -8.013 10.362 1.00 63.72 85 TRP A N 1
ATOM 663 C CA . TRP A 1 85 ? 4.353 -7.981 9.213 1.00 63.72 85 TRP A CA 1
ATOM 664 C C . TRP A 1 85 ? 5.651 -8.770 9.441 1.00 63.72 85 TRP A C 1
ATOM 666 O O . TRP A 1 85 ? 6.252 -9.262 8.488 1.00 63.72 85 TRP A O 1
ATOM 676 N N . ARG A 1 86 ? 6.071 -8.931 10.704 1.00 56.56 86 ARG A N 1
ATOM 677 C CA . ARG A 1 86 ? 7.132 -9.862 11.110 1.00 56.56 86 ARG A CA 1
ATOM 678 C C . ARG A 1 86 ? 6.492 -11.101 11.711 1.00 56.56 86 ARG A C 1
ATOM 680 O O . ARG A 1 86 ? 5.738 -10.982 12.673 1.00 56.56 86 ARG A O 1
ATOM 687 N N . GLN A 1 87 ? 6.868 -12.279 11.207 1.00 53.69 87 GLN A N 1
ATOM 688 C CA . GLN A 1 87 ? 6.796 -13.485 12.027 1.00 53.69 87 GLN A CA 1
ATOM 689 C C . GLN A 1 87 ? 7.578 -13.159 13.297 1.00 53.69 87 GLN A C 1
ATOM 691 O O . GLN A 1 87 ? 8.737 -12.746 13.215 1.00 53.69 87 GLN A O 1
ATOM 696 N N . SER A 1 88 ? 6.937 -13.230 14.459 1.00 54.06 88 SER A N 1
ATOM 697 C CA . SER A 1 88 ? 7.666 -13.148 15.710 1.00 54.06 88 SER A CA 1
ATOM 698 C C . SER A 1 88 ? 8.601 -14.350 15.746 1.00 54.06 88 SER A C 1
ATOM 700 O O . SER A 1 88 ? 8.195 -15.431 16.164 1.00 54.06 88 SER A O 1
ATOM 702 N N . SER A 1 89 ? 9.853 -14.178 15.312 1.00 54.44 89 SER A N 1
ATOM 703 C CA . SER A 1 89 ? 10.944 -14.970 15.861 1.00 54.44 89 SER A CA 1
ATOM 704 C C . SER A 1 89 ? 10.765 -14.818 17.360 1.00 54.44 89 SER A C 1
ATOM 706 O O . SER A 1 89 ? 10.763 -13.690 17.860 1.00 54.44 89 SER A O 1
ATOM 708 N N . THR A 1 90 ? 10.456 -15.909 18.044 1.00 55.47 90 THR A N 1
ATOM 709 C CA . THR A 1 90 ? 10.188 -15.968 19.476 1.00 55.47 90 THR A CA 1
ATOM 710 C C . THR A 1 90 ? 11.438 -15.556 20.250 1.00 55.47 90 THR A C 1
ATOM 712 O O . THR A 1 90 ? 12.086 -16.366 20.898 1.00 55.47 90 THR A O 1
ATOM 715 N N . HIS A 1 91 ? 11.801 -14.278 20.212 1.00 55.50 91 HIS A N 1
ATOM 716 C CA . HIS A 1 91 ? 12.521 -13.668 21.301 1.00 55.50 91 HIS A CA 1
ATOM 717 C C . HIS A 1 91 ? 11.474 -13.465 22.373 1.00 55.50 91 HIS A C 1
ATOM 719 O O . HIS A 1 91 ? 10.700 -12.507 22.339 1.00 55.50 91 HIS A O 1
ATOM 725 N N . THR A 1 92 ? 11.426 -14.426 23.293 1.00 48.75 92 THR A N 1
ATOM 726 C CA . THR A 1 92 ? 10.916 -14.242 24.643 1.00 48.75 92 THR A CA 1
ATOM 727 C C . THR A 1 92 ? 11.337 -12.849 25.097 1.00 48.75 92 THR A C 1
ATOM 729 O O . THR A 1 92 ? 12.470 -12.630 25.524 1.00 48.75 92 THR A O 1
ATOM 732 N N . ARG A 1 93 ? 10.432 -11.868 24.982 1.00 52.22 93 ARG A N 1
ATOM 733 C CA . ARG A 1 93 ? 10.502 -10.676 25.813 1.00 52.22 93 ARG A CA 1
ATOM 734 C C . ARG A 1 93 ? 10.197 -11.217 27.189 1.00 52.22 93 ARG A C 1
ATOM 736 O O . ARG A 1 93 ? 9.048 -11.211 27.625 1.00 52.22 93 ARG A O 1
ATOM 743 N N . SER A 1 94 ? 11.234 -11.718 27.855 1.00 47.47 94 SER A N 1
ATOM 744 C CA . SER A 1 94 ? 11.278 -11.718 29.298 1.00 47.47 94 SER A CA 1
ATOM 745 C C . SER A 1 94 ? 10.924 -10.287 29.655 1.00 47.47 94 SER A C 1
ATOM 747 O O . SER A 1 94 ? 11.741 -9.374 29.531 1.00 47.47 94 SER A O 1
ATOM 749 N N . ARG A 1 95 ? 9.660 -10.064 30.028 1.00 49.78 95 ARG A N 1
ATOM 750 C CA . ARG A 1 95 ? 9.328 -9.009 30.966 1.00 49.78 95 ARG A CA 1
ATOM 751 C C . ARG A 1 95 ? 10.173 -9.378 32.170 1.00 49.78 95 ARG A C 1
ATOM 753 O O . ARG A 1 95 ? 9.714 -10.093 33.057 1.00 49.78 95 ARG A O 1
ATOM 760 N N . SER A 1 96 ? 11.414 -8.899 32.180 1.00 43.91 96 SER A N 1
ATOM 761 C CA . SER A 1 96 ? 12.043 -8.498 33.412 1.00 43.91 96 SER A CA 1
ATOM 762 C C . SER A 1 96 ? 11.095 -7.434 33.948 1.00 43.91 96 SER A C 1
ATOM 764 O O . SER A 1 96 ? 11.191 -6.242 33.669 1.00 43.91 96 SER A O 1
ATOM 766 N N . ARG A 1 97 ? 10.060 -7.915 34.648 1.00 47.06 97 ARG A N 1
ATOM 767 C CA . ARG A 1 97 ? 9.681 -7.303 35.896 1.00 47.06 97 ARG A CA 1
ATOM 768 C C . ARG A 1 97 ? 11.034 -7.109 36.552 1.00 47.06 97 ARG A C 1
ATOM 770 O O . ARG A 1 97 ? 11.673 -8.097 36.905 1.00 47.06 97 ARG A O 1
ATOM 777 N N . TYR A 1 98 ? 11.480 -5.870 36.662 1.00 51.41 98 TYR A N 1
ATOM 778 C CA . TYR A 1 98 ? 12.205 -5.502 37.856 1.00 51.41 98 TYR A CA 1
ATOM 779 C C . TYR A 1 98 ? 11.260 -5.879 39.008 1.00 51.41 98 TYR A C 1
ATOM 781 O O . TYR A 1 98 ? 10.436 -5.093 39.460 1.00 51.41 98 TYR A O 1
ATOM 789 N N . ALA A 1 99 ? 11.261 -7.172 39.343 1.00 50.53 99 ALA A N 1
ATOM 790 C CA . ALA A 1 99 ? 11.013 -7.649 40.667 1.00 50.53 99 ALA A CA 1
ATOM 791 C C . ALA A 1 99 ? 11.996 -6.852 41.504 1.00 50.53 99 ALA A C 1
ATOM 793 O O . ALA A 1 99 ? 13.160 -6.716 41.130 1.00 50.53 99 ALA A O 1
ATOM 794 N N . SER A 1 100 ? 11.466 -6.234 42.541 1.00 48.94 100 SER A N 1
ATOM 795 C CA . SER A 1 100 ? 12.167 -5.439 43.522 1.00 48.94 100 SER A CA 1
ATOM 796 C C . SER A 1 100 ? 13.446 -6.141 43.985 1.00 48.94 100 SER A C 1
ATOM 798 O O . SER A 1 100 ? 13.430 -6.895 44.951 1.00 48.94 100 SER A O 1
ATOM 800 N N . THR A 1 101 ? 14.562 -5.909 43.301 1.00 51.06 101 THR A N 1
ATOM 801 C CA . THR A 1 101 ? 15.880 -6.136 43.874 1.00 51.06 101 THR A CA 1
ATOM 802 C C . THR A 1 101 ? 16.191 -4.862 44.649 1.00 51.06 101 THR A C 1
ATOM 804 O O . THR A 1 101 ? 16.216 -3.791 44.033 1.00 51.06 101 THR A O 1
ATOM 807 N N . PRO A 1 102 ? 16.379 -4.902 45.979 1.00 49.41 102 PRO A N 1
ATOM 808 C CA . PRO A 1 102 ? 16.947 -3.756 46.670 1.00 49.41 102 PRO A CA 1
ATOM 809 C C . PRO A 1 102 ? 18.302 -3.443 46.023 1.00 49.41 102 PRO A C 1
ATOM 811 O O . PRO A 1 102 ? 19.109 -4.343 45.784 1.00 49.41 102 PRO A O 1
ATOM 814 N N . ALA A 1 103 ? 18.509 -2.174 45.668 1.00 53.59 103 ALA A N 1
ATOM 815 C CA . ALA A 1 103 ? 19.773 -1.704 45.123 1.00 53.59 103 ALA A CA 1
ATOM 816 C C . ALA A 1 103 ? 20.921 -2.083 46.080 1.00 53.59 103 ALA A C 1
ATOM 818 O O . ALA A 1 103 ? 20.748 -1.957 47.296 1.00 53.59 103 ALA A O 1
ATOM 819 N N . PRO A 1 104 ? 22.089 -2.527 45.579 1.00 52.19 104 PRO A N 1
ATOM 820 C CA . PRO A 1 104 ? 23.264 -2.644 46.427 1.00 52.19 104 PRO A CA 1
ATOM 821 C C . PRO A 1 104 ? 23.575 -1.261 47.005 1.00 52.19 104 PRO A C 1
ATOM 823 O O . PRO A 1 104 ? 23.557 -0.261 46.286 1.00 52.19 104 PRO A O 1
ATOM 826 N N . ALA A 1 105 ? 23.802 -1.208 48.315 1.00 56.44 105 ALA A N 1
ATOM 827 C CA . ALA A 1 105 ? 24.064 0.016 49.055 1.00 56.44 105 ALA A CA 1
ATOM 828 C C . ALA A 1 105 ? 25.344 0.698 48.545 1.00 56.44 105 ALA A C 1
ATOM 830 O O . ALA A 1 105 ? 26.446 0.420 49.009 1.00 56.44 105 ALA A O 1
ATOM 831 N N . THR A 1 106 ? 25.206 1.611 47.586 1.00 61.25 106 THR A N 1
ATOM 832 C CA . THR A 1 106 ? 26.219 2.636 47.339 1.00 61.25 106 THR A CA 1
ATOM 833 C C . THR A 1 106 ? 26.250 3.574 48.547 1.00 61.25 106 THR A C 1
ATOM 835 O O . THR A 1 106 ? 25.194 4.106 48.907 1.00 61.25 106 THR A O 1
ATOM 838 N N . PRO A 1 107 ? 27.415 3.813 49.175 1.00 66.19 107 PRO A N 1
ATOM 839 C CA . PRO A 1 107 ? 27.535 4.871 50.168 1.00 66.19 107 PRO A CA 1
ATOM 840 C C . PRO A 1 107 ? 27.197 6.222 49.512 1.00 66.19 107 PRO A C 1
ATOM 842 O O . PRO A 1 107 ? 27.523 6.427 48.337 1.00 66.19 107 PRO A O 1
ATOM 845 N N . PRO A 1 108 ? 26.519 7.140 50.223 1.00 66.38 108 PRO A N 1
ATOM 846 C CA . PRO A 1 108 ? 26.158 8.434 49.663 1.00 66.38 108 PRO A CA 1
ATOM 847 C C . PRO A 1 108 ? 27.420 9.199 49.251 1.00 66.38 108 PRO A C 1
ATOM 849 O O . PRO A 1 108 ? 28.382 9.289 50.014 1.00 66.38 108 PRO A O 1
ATOM 852 N N . LEU A 1 109 ? 27.406 9.757 48.039 1.00 62.09 109 LEU A N 1
ATOM 853 C CA . LEU A 1 109 ? 28.468 10.644 47.572 1.00 62.09 109 LEU A CA 1
ATOM 854 C C . LEU A 1 109 ? 28.574 11.865 48.504 1.00 62.09 109 LEU A C 1
ATOM 856 O O . LEU A 1 109 ? 27.543 12.358 48.981 1.00 62.09 109 LEU A O 1
ATOM 860 N N . PRO A 1 110 ? 29.792 12.381 48.752 1.00 71.88 110 PRO A N 1
ATOM 861 C CA . PRO A 1 110 ? 29.971 13.598 49.527 1.00 71.88 110 PRO A CA 1
ATOM 862 C C . PRO A 1 110 ? 29.247 14.778 48.848 1.00 71.88 110 PRO A C 1
ATOM 864 O O . PRO A 1 110 ? 29.202 14.837 47.615 1.00 71.88 110 PRO A O 1
ATOM 867 N N . PRO A 1 111 ? 28.729 15.756 49.621 1.00 62.62 111 PRO A N 1
ATOM 868 C CA . PRO A 1 111 ? 27.922 16.873 49.114 1.00 62.62 111 PRO A CA 1
ATOM 869 C C . PRO A 1 111 ? 28.549 17.660 47.949 1.00 62.62 111 PRO A C 1
ATOM 871 O O . PRO A 1 111 ? 27.829 18.232 47.139 1.00 62.62 111 PRO A O 1
ATOM 874 N N . SER A 1 112 ? 29.881 17.651 47.848 1.00 65.50 112 SER A N 1
ATOM 875 C CA . SER A 1 112 ? 30.665 18.357 46.824 1.00 65.50 112 SER A CA 1
ATOM 876 C C . SER A 1 112 ? 30.499 17.798 45.400 1.00 65.50 112 SER A C 1
ATOM 878 O O . SER A 1 112 ? 30.759 18.498 44.428 1.00 65.50 112 SER A O 1
ATOM 880 N N . LEU A 1 113 ? 30.050 16.544 45.253 1.00 59.94 113 LEU A N 1
ATOM 881 C CA . LEU A 1 113 ? 29.955 15.863 43.953 1.00 59.94 113 LEU A CA 1
ATOM 882 C C . LEU A 1 113 ? 28.522 15.729 43.425 1.00 59.94 113 LEU A C 1
ATOM 884 O O . LEU A 1 113 ? 28.299 15.049 42.422 1.00 59.94 113 LEU A O 1
ATOM 888 N N . TYR A 1 114 ? 27.538 16.366 44.066 1.00 70.31 114 TYR A N 1
ATOM 889 C CA . TYR A 1 114 ? 26.199 16.422 43.487 1.00 70.31 114 TYR A CA 1
ATOM 890 C C . TYR A 1 114 ? 26.186 17.394 42.304 1.00 70.31 114 TYR A C 1
ATOM 892 O O . TYR A 1 114 ? 26.589 18.549 42.462 1.00 70.31 114 TYR A O 1
ATOM 900 N N . PRO A 1 115 ? 25.689 16.977 41.126 1.00 64.19 115 PRO A N 1
ATOM 901 C CA . PRO A 1 115 ? 25.491 17.912 40.034 1.00 64.19 115 PRO A CA 1
ATOM 902 C C . PRO A 1 115 ? 24.476 18.987 40.463 1.00 64.19 115 PRO A C 1
ATOM 904 O O . PRO A 1 115 ? 23.490 18.662 41.141 1.00 64.19 115 PRO A O 1
ATOM 907 N N . PRO A 1 116 ? 24.677 20.259 40.075 1.00 61.66 116 PRO A N 1
ATOM 908 C CA . PRO A 1 116 ? 23.718 21.312 40.368 1.00 61.66 116 PRO A CA 1
ATOM 909 C C . PRO A 1 116 ? 22.352 20.934 39.786 1.00 61.66 116 PRO A C 1
ATOM 911 O O . PRO A 1 116 ? 22.226 20.567 38.615 1.00 61.66 116 PRO A O 1
ATOM 914 N N . ARG A 1 117 ? 21.305 20.996 40.617 1.00 62.56 117 ARG A N 1
ATOM 915 C CA . ARG A 1 117 ? 19.927 20.805 40.156 1.00 62.56 117 ARG A CA 1
ATOM 916 C C . ARG A 1 117 ? 19.541 22.000 39.294 1.00 62.56 117 ARG A C 1
ATOM 918 O O . ARG A 1 117 ? 19.115 23.025 39.817 1.00 62.56 117 ARG A O 1
ATOM 925 N N . TYR A 1 118 ? 19.672 21.865 37.980 1.00 55.72 118 TYR A N 1
ATOM 926 C CA . TYR A 1 118 ? 19.136 22.862 37.064 1.00 55.72 118 TYR A CA 1
ATOM 927 C C . TYR A 1 118 ? 17.602 22.875 37.172 1.00 55.72 118 TYR A C 1
ATOM 929 O O . TYR A 1 118 ? 16.970 21.815 37.066 1.00 55.72 118 TYR A O 1
ATOM 937 N N . PRO A 1 119 ? 16.976 24.040 37.416 1.00 59.59 119 PRO A N 1
ATOM 938 C CA . PRO A 1 119 ? 15.528 24.146 37.417 1.00 59.59 119 PRO A CA 1
ATOM 939 C C . PRO A 1 119 ? 14.995 23.795 36.026 1.00 59.59 119 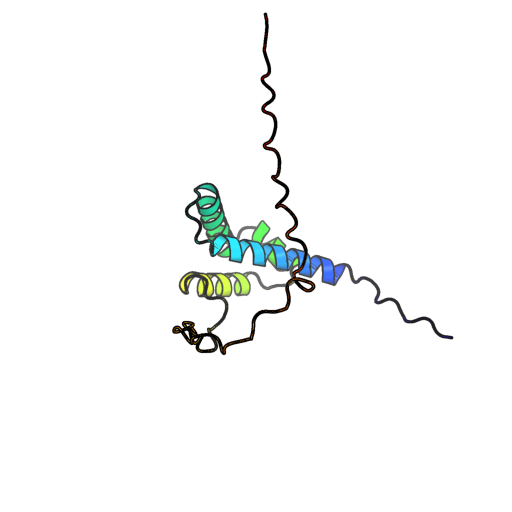PRO A C 1
ATOM 941 O O . PRO A 1 119 ? 15.516 24.239 35.004 1.00 59.59 119 PRO A O 1
ATOM 944 N N . LYS A 1 120 ? 13.942 22.974 35.985 1.00 59.94 120 LYS A N 1
ATOM 945 C CA . LYS A 1 120 ? 13.233 22.657 34.744 1.00 59.94 120 LYS A CA 1
ATOM 946 C C . LYS A 1 120 ? 12.655 23.961 34.198 1.00 59.94 120 LYS A C 1
ATOM 948 O O . LYS A 1 120 ? 11.698 24.481 34.770 1.00 59.94 120 LYS A O 1
ATOM 953 N N . HIS A 1 121 ? 13.238 24.499 33.129 1.00 51.75 121 HIS A N 1
ATOM 954 C CA . HIS A 1 121 ? 12.671 25.651 32.437 1.00 51.75 121 HIS A CA 1
ATOM 955 C C . HIS A 1 121 ? 11.231 25.317 32.029 1.00 51.75 121 HIS A C 1
ATOM 957 O O . HIS A 1 121 ? 10.969 24.368 31.289 1.00 51.75 121 HIS A O 1
ATOM 963 N N . ARG A 1 122 ? 10.289 26.069 32.598 1.00 54.81 122 ARG A N 1
ATOM 964 C CA . ARG A 1 122 ? 8.862 25.998 32.305 1.00 54.81 122 ARG A CA 1
ATOM 965 C C . ARG A 1 122 ? 8.673 26.599 30.912 1.00 54.81 122 ARG A C 1
ATOM 967 O O . ARG A 1 122 ? 8.981 27.769 30.717 1.00 54.81 122 ARG A O 1
ATOM 974 N N . ILE A 1 123 ? 8.212 25.804 29.952 1.00 53.97 123 ILE A N 1
ATOM 975 C CA . ILE A 1 123 ? 7.803 26.306 28.633 1.00 53.97 123 ILE A CA 1
ATOM 976 C C . ILE A 1 123 ? 6.620 27.267 28.867 1.00 53.97 123 ILE A C 1
ATOM 978 O O . ILE A 1 123 ? 5.645 26.842 29.497 1.00 53.97 123 ILE A O 1
ATOM 982 N N . PRO A 1 124 ? 6.679 28.545 28.447 1.00 50.28 124 PRO A N 1
ATOM 983 C CA . PRO A 1 124 ? 5.531 29.438 28.547 1.00 50.28 124 PRO A CA 1
ATOM 984 C C . PRO A 1 124 ? 4.424 28.990 27.582 1.00 50.28 124 PRO A C 1
ATOM 986 O O . PRO A 1 124 ? 4.694 28.562 26.460 1.00 50.28 124 PRO A O 1
ATOM 989 N N . ALA A 1 125 ? 3.175 29.058 28.045 1.00 56.75 125 ALA A N 1
ATOM 990 C CA . ALA A 1 125 ? 1.996 28.760 27.238 1.00 56.75 125 ALA A CA 1
ATOM 991 C C . ALA A 1 125 ? 1.865 29.761 26.069 1.00 56.75 125 ALA A C 1
ATOM 993 O O . ALA A 1 125 ? 2.253 30.921 26.228 1.00 56.75 125 ALA A O 1
ATOM 994 N N . PRO A 1 126 ? 1.320 29.349 24.909 1.00 55.12 126 PRO A N 1
ATOM 995 C CA . PRO A 1 126 ? 1.090 30.261 23.795 1.00 55.12 126 PRO A CA 1
ATOM 996 C C . PRO A 1 126 ? 0.049 31.327 24.170 1.00 55.12 126 PRO A C 1
ATOM 998 O O . PRO A 1 126 ? -1.022 31.008 24.686 1.00 55.12 126 PRO A O 1
ATOM 1001 N N . LEU A 1 127 ? 0.392 32.591 23.909 1.00 49.91 127 LEU A N 1
ATOM 1002 C CA . LEU A 1 127 ? -0.500 33.744 24.020 1.00 49.91 127 LEU A CA 1
ATOM 1003 C C . LEU A 1 127 ? -1.684 33.570 23.063 1.00 49.91 127 LEU A C 1
ATOM 1005 O O . LEU A 1 127 ? -1.506 33.416 21.857 1.00 49.91 127 LEU A O 1
ATOM 1009 N N . THR A 1 128 ? -2.893 33.594 23.613 1.00 51.69 128 THR A N 1
ATOM 1010 C CA . THR A 1 128 ? -4.140 33.688 22.858 1.00 51.69 128 THR A CA 1
ATOM 1011 C C . THR A 1 128 ? -4.294 35.119 22.349 1.00 51.69 128 THR A C 1
ATOM 1013 O O . THR A 1 128 ? -4.535 36.025 23.147 1.00 51.69 128 THR A O 1
ATOM 1016 N N . THR A 1 129 ? -4.154 35.345 21.044 1.00 55.22 129 THR A N 1
ATOM 1017 C CA . THR A 1 129 ? -4.540 36.620 20.430 1.00 55.22 129 THR A CA 1
ATOM 1018 C C . THR A 1 129 ? -6.063 36.676 20.359 1.00 55.22 129 THR A C 1
ATOM 1020 O O . THR A 1 129 ? -6.707 35.862 19.699 1.00 55.22 129 THR A O 1
ATOM 1023 N N . GLN A 1 130 ? -6.627 37.604 21.120 1.00 46.44 130 GLN A N 1
ATOM 1024 C CA . GLN A 1 130 ? -8.035 37.963 21.146 1.00 46.44 130 GLN A CA 1
ATOM 1025 C C . GLN A 1 130 ? -8.250 39.028 20.064 1.00 46.44 130 GLN A C 1
ATOM 1027 O O . GLN A 1 130 ? -7.978 40.203 20.295 1.00 46.44 130 GLN A O 1
ATOM 1032 N N . GLU A 1 131 ? -8.691 38.612 18.877 1.00 49.31 131 GLU A N 1
ATOM 1033 C CA . GLU A 1 131 ? -9.118 39.523 17.810 1.00 49.31 131 GLU A CA 1
ATOM 1034 C C . GLU A 1 131 ? -10.450 40.169 18.236 1.00 49.31 131 GLU A C 1
ATOM 1036 O O . GLU A 1 131 ? -11.508 39.540 18.187 1.00 49.31 131 GLU A O 1
ATOM 1041 N N . HIS A 1 132 ? -10.383 41.411 18.723 1.00 54.75 132 HIS A N 1
ATOM 1042 C CA . HIS A 1 132 ? -11.541 42.292 18.860 1.00 54.75 132 HIS A CA 1
ATOM 1043 C C . HIS A 1 132 ? -11.881 42.854 17.479 1.00 54.75 132 HIS A C 1
ATOM 1045 O O . HIS A 1 132 ? -11.124 43.651 16.928 1.00 54.75 132 HIS A O 1
ATOM 1051 N N . GLY A 1 133 ? -13.021 42.433 16.933 1.00 50.94 133 GLY A N 1
ATOM 1052 C CA . GLY A 1 133 ? -13.714 43.173 15.888 1.00 50.94 133 GLY A CA 1
ATOM 1053 C C . GLY A 1 133 ? -14.589 44.232 16.545 1.00 50.94 133 GLY A C 1
ATOM 1054 O O . GLY A 1 133 ? -15.544 43.881 17.234 1.00 50.94 13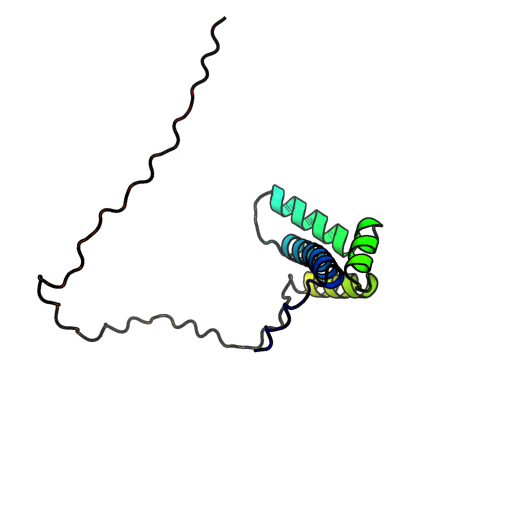3 GLY A O 1
ATOM 1055 N N . ASP A 1 134 ? -14.246 45.497 16.329 1.00 53.38 134 ASP A N 1
ATOM 1056 C CA . ASP A 1 134 ? -15.144 46.629 16.535 1.00 53.38 134 ASP A CA 1
ATOM 1057 C C . ASP A 1 134 ? -15.614 47.153 15.173 1.00 53.38 134 ASP A C 1
ATOM 1059 O O . ASP A 1 134 ? -14.901 47.068 14.168 1.00 53.38 134 ASP A O 1
ATOM 1063 N N . VAL A 1 135 ? -16.868 47.595 15.200 1.00 54.16 135 VAL A N 1
ATOM 1064 C CA . VAL A 1 135 ? -17.781 47.977 14.111 1.00 54.16 135 VAL A CA 1
ATOM 1065 C C . VAL A 1 135 ? -17.419 49.314 13.472 1.00 54.16 135 VAL A C 1
ATOM 1067 O O . VAL A 1 135 ? -16.987 50.227 14.209 1.00 54.16 135 VAL A O 1
#

Secondary structure (DSSP, 8-state):
-PPP------HHHHHHHHHHHHHHHHHHHHT-----HHHHHHHHHHHHHHHS--HHHHHHHHHHT--HHHHHHHHHHHHHTTT--S--------------PPPP-PPPPPGGGSPP----PPPPPPP--------